Protein AF-A0A7Y3EZ86-F1 (afdb_monomer)

Nearest PDB structures (foldseek):
  8b6h-assembly1_FA  TM=3.919E-01  e=9.276E+00  Tetrahymena thermophila SB210

Secondary structure (DSSP, 8-state):
-----S---SS--GGG----SSGGGGGGHHHHHHHHHHHHHHTTSSS---PPSS--HHHHHHHHHTTT--

Mean predicted aligned error: 6.14 Å

Sequence (70 aa):
VRIWDKGRNREKTIHRSKAVGEPPLMLAISVHSAINQAIASKSGGHRLPALDTPATPEAILNCLASQGLE

Structure (mmCIF, N/CA/C/O backbone):
data_AF-A0A7Y3EZ86-F1
#
_entry.id   AF-A0A7Y3EZ86-F1
#
loop_
_atom_site.group_PDB
_atom_site.id
_atom_site.type_symbol
_atom_site.label_atom_id
_atom_site.label_alt_id
_atom_site.label_comp_id
_atom_site.label_asym_id
_atom_site.label_entity_id
_atom_site.label_seq_id
_atom_site.pdbx_PDB_ins_code
_atom_site.Cartn_x
_atom_site.Cartn_y
_atom_site.Cartn_z
_atom_site.occupancy
_atom_site.B_iso_or_equiv
_atom_site.auth_seq_id
_atom_site.auth_comp_id
_atom_site.auth_asym_id
_atom_site.auth_atom_id
_atom_site.pdbx_PDB_model_num
ATOM 1 N N . VAL A 1 1 ? 7.502 -14.769 -6.568 1.00 56.16 1 VAL A N 1
ATOM 2 C CA . VAL A 1 1 ? 6.834 -13.649 -7.274 1.00 56.16 1 VAL A CA 1
ATOM 3 C C . VAL A 1 1 ? 6.681 -14.028 -8.740 1.00 56.16 1 VAL A C 1
ATOM 5 O O . VAL A 1 1 ? 7.692 -14.219 -9.403 1.00 56.16 1 VAL A O 1
ATOM 8 N N . ARG A 1 2 ? 5.452 -14.218 -9.240 1.00 67.38 2 ARG A N 1
ATOM 9 C CA . ARG A 1 2 ? 5.214 -14.358 -10.687 1.00 67.38 2 ARG A CA 1
ATOM 10 C C . ARG A 1 2 ? 5.253 -12.959 -11.296 1.00 67.38 2 ARG A C 1
ATOM 12 O O . ARG A 1 2 ? 4.343 -12.182 -11.048 1.00 67.38 2 ARG A O 1
ATOM 19 N N . ILE A 1 3 ? 6.329 -12.620 -12.006 1.00 66.00 3 ILE A N 1
ATOM 20 C CA . ILE A 1 3 ? 6.502 -11.272 -12.573 1.00 66.00 3 ILE A CA 1
ATOM 21 C C . ILE A 1 3 ? 5.683 -11.118 -13.863 1.00 66.00 3 ILE A C 1
ATOM 23 O O . ILE A 1 3 ? 5.078 -10.072 -14.075 1.00 66.00 3 ILE A O 1
ATOM 27 N N . TRP A 1 4 ? 5.642 -12.147 -14.717 1.00 68.88 4 TRP A N 1
ATOM 28 C CA . TRP A 1 4 ? 4.886 -12.144 -15.974 1.00 68.88 4 TRP A CA 1
ATOM 29 C C . TRP A 1 4 ? 4.856 -13.550 -16.601 1.00 68.88 4 TRP A C 1
ATOM 31 O O . TRP A 1 4 ? 5.899 -14.205 -16.631 1.00 68.88 4 TRP A O 1
ATOM 41 N N . ASP A 1 5 ? 3.713 -13.987 -17.143 1.00 71.00 5 ASP A N 1
ATOM 42 C CA . ASP A 1 5 ? 3.623 -15.196 -17.980 1.00 71.00 5 ASP A CA 1
ATOM 43 C C . ASP A 1 5 ? 3.858 -14.870 -19.467 1.00 71.00 5 ASP A C 1
ATOM 45 O O . ASP A 1 5 ? 3.510 -13.803 -19.964 1.00 71.00 5 ASP A O 1
ATOM 49 N N . LYS A 1 6 ? 4.518 -15.801 -20.164 1.00 65.81 6 LYS A N 1
ATOM 50 C CA . LYS A 1 6 ? 5.195 -15.679 -21.474 1.00 65.81 6 LYS A CA 1
ATOM 51 C C . LYS A 1 6 ? 4.632 -14.631 -22.465 1.00 65.81 6 LYS A C 1
ATOM 53 O O . LYS A 1 6 ? 3.541 -14.765 -23.003 1.00 65.81 6 LYS A O 1
ATOM 58 N N . GLY A 1 7 ? 5.487 -13.670 -22.835 1.00 70.19 7 GLY A N 1
ATOM 59 C CA . GLY A 1 7 ? 5.343 -12.763 -23.982 1.00 70.19 7 GLY A CA 1
ATOM 60 C C . GLY A 1 7 ? 6.638 -11.964 -24.199 1.00 70.19 7 GLY A C 1
ATOM 61 O O . GLY A 1 7 ? 7.345 -11.674 -23.235 1.00 70.19 7 GLY A O 1
ATOM 62 N N . ARG A 1 8 ? 7.005 -11.635 -25.447 1.00 78.44 8 ARG A N 1
ATOM 63 C CA . ARG A 1 8 ? 8.211 -10.824 -25.728 1.00 78.44 8 ARG A CA 1
ATOM 64 C C . ARG A 1 8 ? 7.934 -9.359 -25.400 1.00 78.44 8 ARG A C 1
ATOM 66 O O . ARG A 1 8 ? 6.884 -8.844 -25.779 1.00 78.44 8 ARG A O 1
ATOM 73 N N . ASN A 1 9 ? 8.882 -8.671 -24.753 1.00 86.12 9 ASN A N 1
ATOM 74 C CA . ASN A 1 9 ? 8.779 -7.219 -24.617 1.00 86.12 9 ASN A CA 1
ATOM 75 C C . ASN A 1 9 ? 8.676 -6.587 -26.017 1.00 86.12 9 ASN A C 1
ATOM 77 O O . ASN A 1 9 ? 9.508 -6.868 -26.887 1.00 86.12 9 ASN A O 1
ATOM 81 N N . ARG A 1 10 ? 7.631 -5.779 -26.232 1.00 88.69 10 ARG A N 1
ATOM 82 C CA . ARG A 1 10 ? 7.377 -5.093 -27.508 1.00 88.69 10 ARG A CA 1
ATOM 83 C C . ARG A 1 10 ? 8.495 -4.097 -27.803 1.00 88.69 10 ARG A C 1
ATOM 85 O O . ARG A 1 10 ? 8.976 -4.035 -28.934 1.00 88.69 10 ARG A O 1
ATOM 92 N N . GLU A 1 11 ? 8.975 -3.428 -26.760 1.00 90.38 11 GLU A N 1
ATOM 93 C CA . GLU A 1 11 ? 10.075 -2.475 -26.840 1.00 90.38 11 GLU A CA 1
ATOM 94 C C . GLU A 1 11 ? 11.400 -3.144 -27.223 1.00 90.38 11 GLU A C 1
ATOM 96 O O . GLU A 1 11 ? 11.680 -4.303 -26.877 1.00 90.38 11 GLU A O 1
ATOM 101 N N . LYS A 1 12 ? 12.237 -2.416 -27.969 1.00 92.44 12 LYS A N 1
ATOM 102 C CA . LYS A 1 12 ? 13.562 -2.880 -28.404 1.00 92.44 12 LYS A CA 1
ATOM 103 C C . LYS A 1 12 ? 14.608 -2.588 -27.323 1.00 92.44 12 LYS A C 1
ATOM 105 O O . LYS A 1 12 ? 15.441 -1.703 -27.468 1.00 92.44 12 LYS A O 1
ATOM 110 N N . THR A 1 13 ? 14.569 -3.363 -26.248 1.00 92.31 13 THR A N 1
ATOM 111 C CA . THR A 1 13 ? 15.562 -3.334 -25.162 1.00 92.31 13 THR A CA 1
ATOM 112 C C . THR A 1 13 ? 16.563 -4.489 -25.279 1.00 92.31 13 THR A C 1
ATOM 114 O O . THR A 1 13 ? 16.321 -5.465 -26.003 1.00 92.31 13 THR A O 1
ATOM 117 N N . ILE A 1 14 ? 17.691 -4.400 -24.561 1.00 93.00 14 ILE A N 1
ATOM 118 C CA . ILE A 1 14 ? 18.698 -5.473 -24.485 1.00 93.00 14 ILE A CA 1
ATOM 119 C C . ILE A 1 14 ? 18.010 -6.765 -24.030 1.00 93.00 14 ILE A C 1
ATOM 121 O O . ILE A 1 14 ? 17.336 -6.790 -23.004 1.00 93.00 14 ILE A O 1
ATOM 125 N N . HIS A 1 15 ? 18.122 -7.824 -24.834 1.00 90.62 15 HIS A N 1
ATOM 126 C CA . HIS A 1 15 ? 17.452 -9.113 -24.611 1.00 90.62 15 HIS A CA 1
ATOM 127 C C . HIS A 1 15 ? 15.932 -9.037 -24.363 1.00 90.62 15 HIS A C 1
ATOM 129 O O . HIS A 1 15 ? 15.359 -9.971 -23.809 1.00 90.62 15 HIS A O 1
ATOM 135 N N . ARG A 1 16 ? 15.252 -7.959 -24.788 1.00 87.94 16 ARG A N 1
ATOM 136 C CA . ARG A 1 16 ? 13.829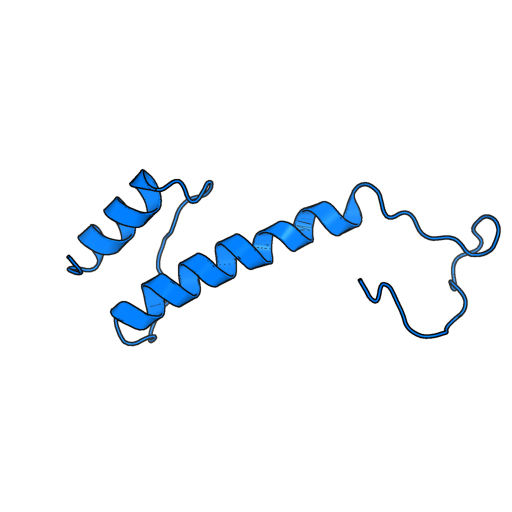 -7.720 -24.481 1.00 87.94 16 ARG A CA 1
ATOM 137 C C . ARG A 1 16 ? 13.548 -7.638 -22.968 1.00 87.94 16 ARG A C 1
ATOM 139 O O . ARG A 1 16 ? 12.466 -8.016 -22.523 1.00 87.94 16 ARG A O 1
ATOM 146 N N . SER A 1 17 ? 14.503 -7.124 -22.189 1.00 87.88 17 SER A N 1
ATOM 147 C CA . SER A 1 17 ? 14.370 -6.853 -20.751 1.00 87.88 17 SER A CA 1
ATOM 148 C C . SER A 1 17 ? 13.370 -5.727 -20.444 1.00 87.88 17 SER A C 1
ATOM 150 O O . SER A 1 17 ? 12.958 -4.986 -21.342 1.00 87.88 17 SER A O 1
ATOM 152 N N . LYS A 1 18 ? 12.981 -5.581 -19.172 1.00 88.31 1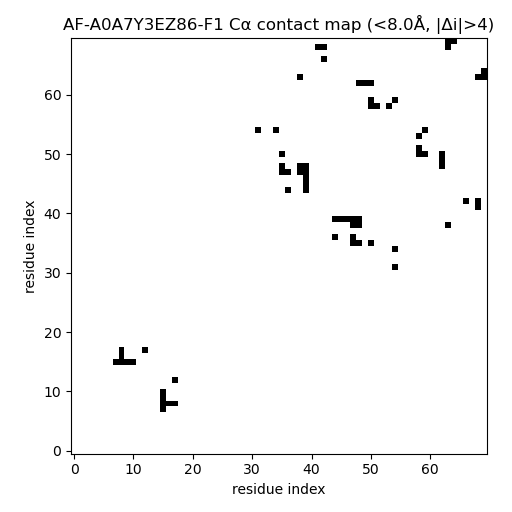8 LYS A N 1
ATOM 153 C CA . LYS A 1 18 ? 12.177 -4.459 -18.662 1.00 88.31 18 LYS A CA 1
ATOM 154 C C . LYS A 1 18 ? 12.843 -3.868 -17.424 1.00 88.31 18 LYS A C 1
ATOM 156 O O . LYS A 1 18 ? 13.398 -4.612 -16.619 1.00 88.31 18 LYS A O 1
ATOM 161 N N . ALA A 1 19 ? 12.760 -2.551 -17.270 1.00 89.88 19 ALA A N 1
ATOM 162 C CA . ALA A 1 19 ? 13.163 -1.894 -16.035 1.00 89.88 19 ALA A CA 1
ATOM 163 C C . ALA A 1 19 ? 12.202 -2.294 -14.906 1.00 89.88 19 ALA A C 1
ATOM 165 O O . ALA A 1 19 ? 10.985 -2.237 -15.077 1.00 89.88 19 ALA A O 1
ATOM 166 N N . VAL A 1 20 ? 12.756 -2.716 -13.770 1.00 90.44 20 VAL A N 1
ATOM 167 C CA . VAL A 1 20 ? 11.996 -3.144 -12.580 1.00 90.44 20 VAL A CA 1
ATOM 168 C C . VAL A 1 20 ? 12.545 -2.532 -11.287 1.00 90.44 20 VAL A C 1
ATOM 170 O O . VAL A 1 20 ? 12.228 -3.015 -10.211 1.00 90.44 20 VAL A O 1
ATOM 173 N N . GLY A 1 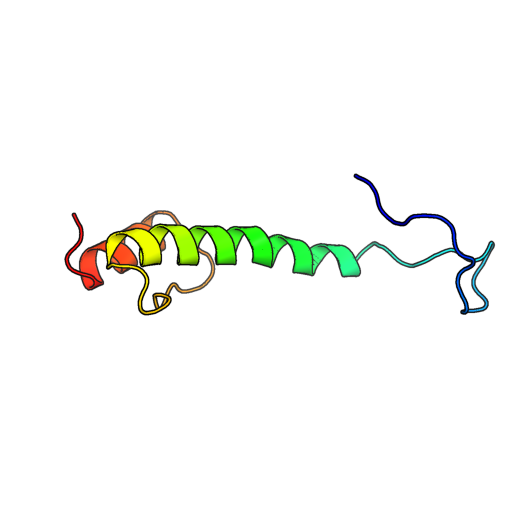21 ? 13.376 -1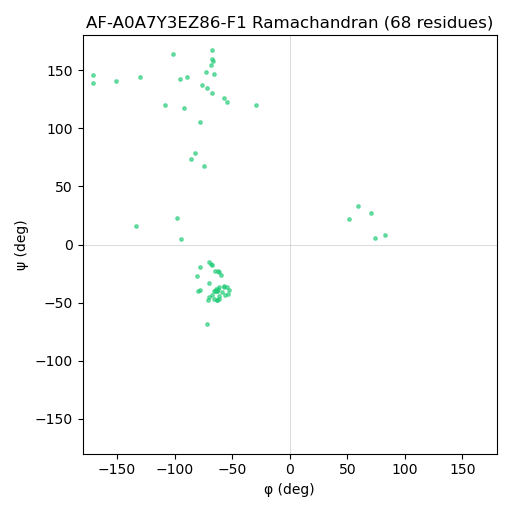.487 -11.378 1.00 92.81 21 GLY A N 1
ATOM 174 C CA . GLY A 1 21 ? 13.900 -0.783 -10.202 1.00 92.81 21 GLY A CA 1
ATOM 175 C C . GLY A 1 21 ? 12.819 0.048 -9.512 1.00 92.81 21 GLY A C 1
ATOM 176 O O . GLY A 1 21 ? 12.361 -0.294 -8.430 1.00 92.81 21 GLY A O 1
ATOM 177 N N . GLU A 1 22 ? 12.370 1.111 -10.176 1.00 96.75 22 GLU A N 1
ATOM 178 C CA . GLU A 1 22 ? 11.319 2.007 -9.670 1.00 96.75 22 GLU A CA 1
ATOM 179 C C . GLU A 1 22 ? 9.887 1.461 -9.808 1.00 96.75 22 GLU A C 1
ATOM 181 O O . GLU A 1 22 ? 9.108 1.647 -8.873 1.00 96.75 22 GLU A O 1
ATOM 186 N N . PRO A 1 23 ? 9.489 0.767 -10.902 1.00 92.38 23 PRO A N 1
ATOM 187 C CA . PRO A 1 23 ? 8.083 0.400 -11.101 1.00 92.38 23 PRO A CA 1
ATOM 188 C C . PRO A 1 23 ? 7.428 -0.383 -9.946 1.00 92.38 23 PRO A C 1
ATOM 190 O O . PRO A 1 23 ? 6.261 -0.121 -9.650 1.00 92.38 23 PRO A O 1
ATOM 193 N N . PRO A 1 24 ? 8.126 -1.303 -9.247 1.00 92.81 24 PRO A N 1
ATOM 194 C CA . PRO A 1 24 ? 7.541 -2.007 -8.108 1.00 92.81 24 PRO A CA 1
ATOM 195 C C . PRO A 1 24 ? 7.302 -1.145 -6.862 1.00 92.81 24 PRO A C 1
ATOM 197 O O . PRO A 1 24 ? 6.544 -1.585 -6.001 1.00 92.81 24 PRO A O 1
ATOM 200 N N . LEU A 1 25 ? 7.888 0.056 -6.744 1.00 94.94 25 LEU A N 1
ATOM 201 C CA . LEU A 1 25 ? 7.725 0.933 -5.571 1.00 94.94 25 LEU A CA 1
ATOM 202 C C . LEU A 1 25 ? 6.246 1.194 -5.262 1.00 94.94 25 LEU A C 1
ATOM 204 O O . LEU A 1 25 ? 5.808 1.099 -4.116 1.00 94.94 25 LEU A O 1
ATOM 208 N N . MET A 1 26 ? 5.455 1.445 -6.305 1.00 95.44 26 MET A N 1
ATOM 209 C CA . MET A 1 26 ? 4.030 1.748 -6.173 1.00 95.44 26 MET A CA 1
ATOM 210 C C . MET A 1 26 ? 3.202 0.549 -5.690 1.00 95.44 26 MET A C 1
ATOM 212 O O . MET A 1 26 ? 2.095 0.739 -5.190 1.00 95.44 26 MET A O 1
ATOM 216 N N . LEU A 1 27 ? 3.723 -0.684 -5.763 1.00 94.69 27 LEU A N 1
ATOM 217 C CA . LEU A 1 27 ? 3.023 -1.863 -5.243 1.00 94.69 27 LEU A CA 1
ATOM 218 C C . LEU A 1 27 ? 2.843 -1.805 -3.720 1.00 94.69 27 LEU A C 1
ATOM 220 O O . LEU A 1 27 ? 1.903 -2.412 -3.207 1.00 94.69 27 LEU A O 1
ATOM 224 N N . ALA A 1 28 ? 3.667 -1.039 -2.995 1.00 95.75 28 ALA A N 1
ATOM 225 C CA . ALA A 1 28 ? 3.513 -0.835 -1.553 1.00 95.75 28 ALA A CA 1
ATOM 226 C C . ALA A 1 28 ? 2.187 -0.143 -1.174 1.00 95.75 28 ALA A C 1
ATOM 228 O O . ALA A 1 28 ? 1.678 -0.353 -0.074 1.00 95.75 28 ALA A O 1
ATOM 229 N N . ILE A 1 29 ? 1.566 0.603 -2.099 1.00 96.19 29 ILE A N 1
ATOM 230 C CA . ILE A 1 29 ? 0.245 1.223 -1.894 1.00 96.19 29 ILE A CA 1
ATOM 231 C C . ILE A 1 29 ? -0.825 0.163 -1.596 1.00 96.19 29 ILE A C 1
ATOM 233 O O . ILE A 1 29 ? -1.786 0.449 -0.883 1.00 96.19 29 ILE A O 1
ATOM 237 N N . SER A 1 30 ? -0.641 -1.080 -2.058 1.00 96.94 30 SER A N 1
ATOM 238 C CA . SER A 1 30 ? -1.540 -2.192 -1.719 1.00 96.94 30 SER A CA 1
ATOM 239 C C . SER A 1 30 ? -1.665 -2.416 -0.208 1.00 96.94 30 SER A C 1
ATOM 241 O O . SER A 1 30 ? -2.764 -2.674 0.274 1.00 96.94 30 SER A O 1
ATOM 243 N N . VAL A 1 31 ? -0.582 -2.235 0.554 1.00 97.00 31 VAL A N 1
ATOM 244 C CA . VAL A 1 31 ? -0.586 -2.376 2.017 1.00 97.00 31 VAL A CA 1
ATOM 245 C C . VAL A 1 31 ? -1.372 -1.238 2.663 1.00 97.00 31 VAL A C 1
ATOM 247 O O . VAL A 1 31 ? -2.235 -1.483 3.502 1.00 97.00 31 VAL A O 1
ATOM 250 N N . HIS A 1 32 ? -1.147 0.003 2.227 1.00 96.38 32 HIS A N 1
ATOM 251 C CA . HIS A 1 32 ? -1.915 1.151 2.717 1.00 96.38 32 HIS A CA 1
ATOM 252 C C . HIS A 1 32 ? -3.415 1.028 2.377 1.00 96.38 32 HIS A C 1
ATOM 254 O O . HIS A 1 32 ? -4.276 1.335 3.202 1.00 96.38 32 HIS A O 1
ATOM 260 N N . SER A 1 33 ? -3.748 0.516 1.188 1.00 95.38 33 SER A N 1
ATOM 261 C CA . SER A 1 33 ? -5.130 0.221 0.795 1.00 95.3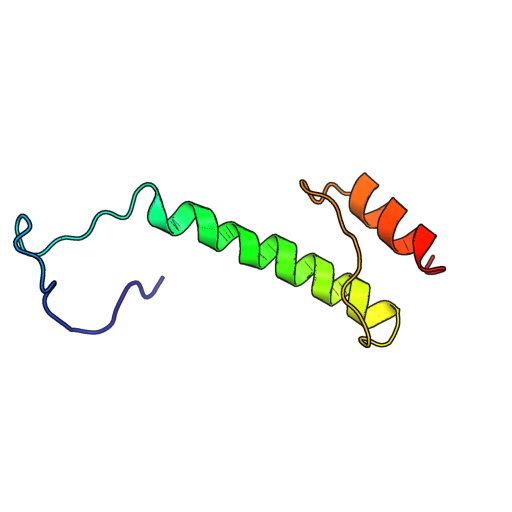8 33 SER A CA 1
ATOM 262 C C . SER A 1 33 ? -5.752 -0.890 1.647 1.00 95.38 33 SER A C 1
ATOM 264 O O . SER A 1 33 ? -6.909 -0.772 2.045 1.00 95.38 33 SER A O 1
ATOM 266 N N . ALA A 1 34 ? -4.993 -1.940 1.976 1.00 96.00 34 ALA A N 1
ATOM 267 C CA . ALA A 1 34 ? -5.461 -3.019 2.844 1.00 96.00 34 ALA A CA 1
ATOM 268 C C . ALA A 1 34 ? -5.780 -2.517 4.263 1.00 96.00 34 ALA A C 1
ATOM 270 O O . ALA A 1 34 ? -6.808 -2.893 4.822 1.00 96.00 34 ALA A O 1
ATOM 271 N N . ILE A 1 35 ? -4.957 -1.620 4.818 1.00 95.56 35 ILE A N 1
ATOM 272 C CA . ILE A 1 35 ? -5.214 -0.989 6.124 1.00 95.56 35 ILE A CA 1
ATOM 273 C C . ILE A 1 35 ? -6.493 -0.141 6.073 1.00 95.56 35 ILE A C 1
ATOM 275 O O . ILE A 1 35 ? -7.362 -0.298 6.928 1.00 95.56 35 ILE A O 1
ATOM 279 N N . ASN A 1 36 ? -6.656 0.699 5.044 1.00 94.06 36 ASN A N 1
ATOM 280 C CA . ASN A 1 36 ? -7.880 1.487 4.853 1.00 94.06 36 ASN A CA 1
ATOM 281 C C . ASN A 1 36 ? -9.134 0.605 4.784 1.00 94.06 36 ASN A C 1
ATOM 283 O O . ASN A 1 36 ? -10.144 0.914 5.414 1.00 94.06 36 ASN A O 1
ATOM 287 N N . GLN A 1 37 ? -9.066 -0.512 4.053 1.00 94.50 37 GLN A N 1
ATOM 288 C CA . GLN A 1 37 ? -10.166 -1.473 3.964 1.00 94.50 37 GLN A CA 1
ATOM 289 C C . GLN A 1 37 ? -10.446 -2.162 5.307 1.00 94.50 37 GLN A C 1
ATOM 291 O O . GLN A 1 37 ? -11.609 -2.328 5.673 1.00 94.50 37 GLN A O 1
ATOM 296 N N . ALA A 1 38 ? -9.409 -2.522 6.069 1.00 93.50 38 ALA A N 1
ATOM 297 C CA . ALA A 1 38 ? -9.569 -3.109 7.398 1.00 93.50 38 ALA A CA 1
ATOM 298 C C . ALA A 1 38 ? -10.287 -2.149 8.360 1.00 93.50 38 ALA A C 1
ATOM 300 O O . ALA A 1 38 ? -11.224 -2.559 9.044 1.00 93.50 38 ALA A O 1
ATOM 301 N N . ILE A 1 39 ? -9.914 -0.868 8.360 1.00 92.31 39 ILE A N 1
ATOM 302 C CA . ILE A 1 39 ? -10.584 0.160 9.164 1.00 92.31 39 ILE A CA 1
ATOM 303 C C . ILE A 1 39 ? -12.032 0.363 8.678 1.00 92.31 39 ILE A C 1
ATOM 305 O O . ILE A 1 39 ? -12.954 0.328 9.488 1.00 92.31 39 ILE A O 1
ATOM 309 N N . ALA A 1 40 ? -12.261 0.495 7.365 1.00 92.38 40 ALA A N 1
ATOM 310 C CA . ALA A 1 40 ? -13.607 0.644 6.79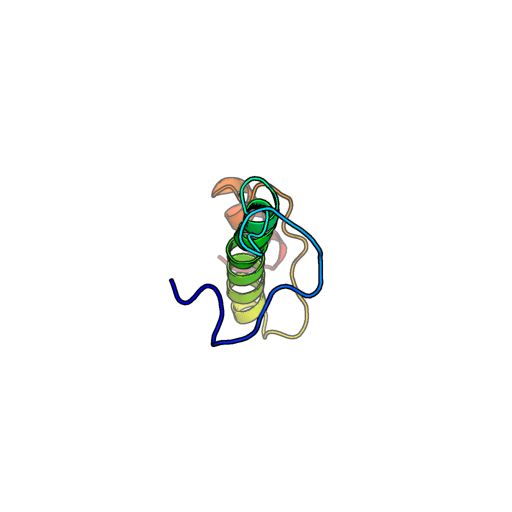5 1.00 92.38 40 ALA A CA 1
ATOM 311 C C . ALA A 1 40 ? -14.538 -0.522 7.169 1.00 92.38 40 ALA A C 1
ATOM 313 O O . ALA A 1 40 ? -15.729 -0.326 7.408 1.00 92.38 40 ALA A O 1
ATOM 314 N N . SER A 1 41 ? -14.003 -1.746 7.257 1.00 91.75 41 SER A N 1
ATOM 315 C CA . SER A 1 41 ? -14.781 -2.929 7.643 1.00 91.75 41 SER A CA 1
ATOM 316 C C . SER A 1 41 ? -15.373 -2.832 9.054 1.00 91.75 41 SER A C 1
ATOM 318 O O . SER A 1 41 ? -16.395 -3.458 9.330 1.00 91.75 41 SER A O 1
ATOM 320 N N . LYS A 1 42 ? -14.780 -2.018 9.938 1.00 88.69 42 LYS A N 1
ATOM 321 C CA . LYS A 1 42 ? -15.267 -1.805 11.305 1.00 88.69 42 LYS A CA 1
ATOM 322 C C . LYS A 1 42 ? -16.429 -0.812 11.380 1.00 88.69 42 LYS A C 1
ATOM 324 O O . LYS A 1 42 ? -17.274 -0.964 12.253 1.00 88.69 42 LYS A O 1
ATOM 329 N N . SER A 1 43 ? -16.530 0.133 10.444 1.00 81.19 43 SER A N 1
ATOM 330 C CA . SER A 1 43 ? -17.618 1.125 10.358 1.00 81.19 43 SER A CA 1
ATOM 331 C C . SER A 1 43 ? -18.726 0.738 9.362 1.00 81.19 43 SER A C 1
ATOM 333 O O . SER A 1 43 ? -19.465 1.579 8.851 1.00 81.19 43 SER A O 1
ATOM 335 N N . GLY A 1 44 ? -18.862 -0.560 9.067 1.00 77.50 44 GLY A N 1
ATOM 336 C CA . GLY A 1 44 ? -19.900 -1.091 8.180 1.00 77.50 44 GLY A CA 1
ATOM 337 C C . GLY A 1 44 ? -19.573 -1.014 6.685 1.00 77.50 44 GLY A C 1
ATOM 338 O O . GLY A 1 44 ? -20.445 -1.293 5.872 1.00 77.50 44 GLY A O 1
ATOM 339 N N . GLY A 1 45 ? -18.347 -0.651 6.295 1.00 74.31 45 GLY A N 1
ATOM 340 C CA . GLY A 1 45 ? -17.838 -0.816 4.926 1.00 74.31 45 GLY A CA 1
ATOM 341 C C . GLY A 1 45 ? -18.392 0.147 3.870 1.00 74.31 45 GLY A C 1
ATOM 342 O O . GLY A 1 45 ? -18.064 0.007 2.696 1.00 74.31 45 GLY A O 1
ATOM 343 N N . HIS A 1 46 ? -19.205 1.134 4.254 1.00 73.12 46 HIS A N 1
ATOM 344 C CA . HIS A 1 46 ? -19.873 2.032 3.301 1.00 73.12 46 HIS A CA 1
ATOM 345 C C . HIS A 1 46 ? -18.953 3.127 2.736 1.00 73.12 46 HIS A C 1
ATOM 347 O O . HIS A 1 46 ? -19.265 3.724 1.704 1.00 73.12 46 HIS A O 1
ATOM 353 N N . ARG A 1 47 ? -17.831 3.424 3.405 1.00 84.75 47 ARG A N 1
ATOM 354 C CA . ARG A 1 47 ? -16.885 4.470 2.999 1.00 84.75 47 ARG A CA 1
ATOM 355 C C . ARG A 1 47 ? -15.471 4.129 3.457 1.00 84.75 47 ARG A C 1
ATOM 357 O O . ARG A 1 47 ? -15.281 3.643 4.567 1.00 84.75 47 ARG A O 1
ATOM 364 N N . LEU A 1 48 ? -14.485 4.420 2.608 1.00 89.00 48 LEU A N 1
ATOM 365 C CA . LEU A 1 48 ? -13.084 4.362 3.014 1.00 89.00 48 LEU A CA 1
ATOM 366 C C . LEU A 1 48 ? -12.758 5.530 3.959 1.00 89.00 48 LEU A C 1
ATOM 368 O O . LEU A 1 48 ? -13.154 6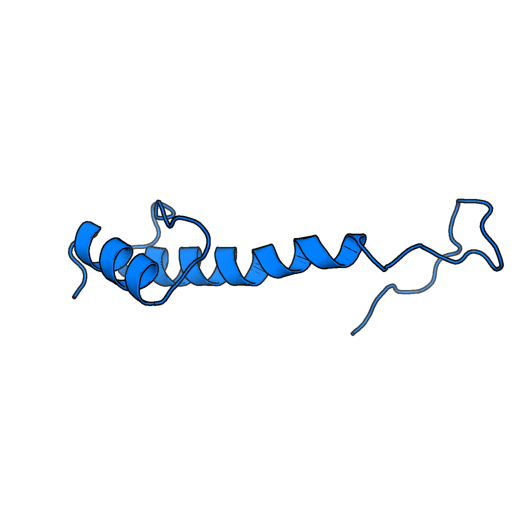.663 3.668 1.00 89.00 48 LEU A O 1
ATOM 372 N N . PRO A 1 49 ? -12.048 5.278 5.066 1.00 89.94 49 PRO A N 1
ATOM 373 C CA . PRO A 1 49 ? -11.640 6.330 5.979 1.00 89.94 49 PRO A CA 1
ATOM 374 C C . PRO A 1 49 ? -10.624 7.285 5.354 1.00 89.94 49 PRO A C 1
ATOM 376 O O . PRO A 1 49 ? -9.897 6.934 4.427 1.00 89.94 49 PRO A O 1
ATOM 379 N N . ALA A 1 50 ? -10.544 8.492 5.911 1.00 90.62 50 ALA A N 1
ATOM 380 C CA . ALA A 1 50 ? -9.461 9.425 5.627 1.00 90.62 50 ALA A CA 1
ATOM 381 C C . ALA A 1 50 ? -8.242 9.067 6.496 1.00 90.62 50 ALA A C 1
ATOM 383 O O . ALA A 1 50 ? -8.031 9.659 7.552 1.00 90.62 50 ALA A O 1
ATOM 384 N N . LEU A 1 51 ? -7.491 8.038 6.092 1.00 94.25 51 LEU A N 1
ATOM 385 C CA . LEU A 1 51 ? -6.221 7.679 6.724 1.00 94.25 51 LEU A CA 1
ATOM 386 C C . LEU A 1 51 ? -5.067 8.377 6.004 1.00 94.25 51 LEU A C 1
ATOM 388 O O . 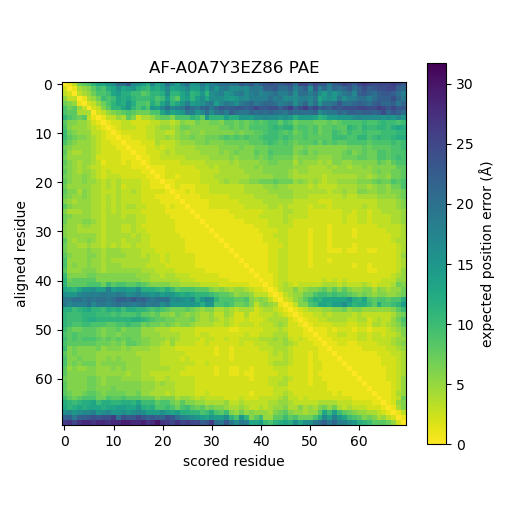LEU A 1 51 ? -4.798 8.093 4.836 1.00 94.25 51 LEU A O 1
ATOM 392 N N . ASP A 1 52 ? -4.355 9.240 6.720 1.00 92.75 52 ASP A N 1
ATOM 393 C CA . ASP A 1 52 ? -3.173 9.910 6.187 1.00 92.75 52 ASP A CA 1
ATOM 394 C C . ASP A 1 52 ? -2.001 8.938 5.967 1.00 92.75 52 ASP A C 1
ATOM 396 O O . ASP A 1 52 ? -1.868 7.888 6.605 1.00 92.75 52 ASP A O 1
ATOM 400 N N . THR A 1 53 ? -1.113 9.302 5.042 1.00 93.00 53 THR A N 1
ATOM 401 C CA . THR A 1 53 ? 0.173 8.624 4.849 1.00 93.00 53 THR A CA 1
ATOM 402 C C . THR A 1 53 ? 1.289 9.340 5.617 1.00 93.00 53 THR A C 1
ATOM 404 O O . THR A 1 53 ? 1.345 10.568 5.551 1.00 93.00 53 THR A O 1
ATOM 407 N N . PRO A 1 54 ? 2.254 8.619 6.221 1.00 95.69 54 PRO A N 1
ATOM 408 C CA . PRO A 1 54 ? 2.315 7.163 6.361 1.00 95.69 54 PRO A CA 1
ATOM 409 C C . PRO A 1 54 ? 1.305 6.642 7.394 1.00 95.69 54 PRO A C 1
ATOM 411 O O . PRO A 1 54 ? 1.034 7.302 8.390 1.00 95.69 54 PRO A O 1
ATOM 414 N N . ALA A 1 55 ? 0.791 5.426 7.178 1.00 96.06 55 ALA A N 1
ATOM 415 C CA . ALA A 1 55 ? -0.130 4.763 8.105 1.00 96.06 55 ALA A CA 1
ATOM 416 C C . ALA A 1 55 ? 0.613 4.248 9.352 1.00 96.06 55 ALA A C 1
ATOM 418 O O . ALA A 1 55 ? 0.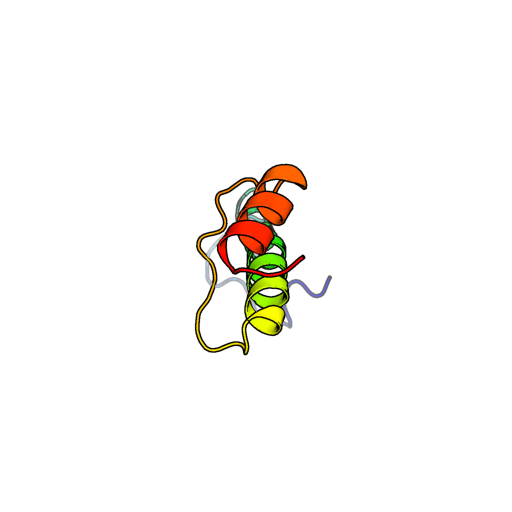783 3.041 9.531 1.00 96.06 55 ALA A O 1
ATOM 419 N N . THR A 1 56 ? 1.121 5.164 10.178 1.00 97.38 56 THR A N 1
ATOM 420 C CA . THR A 1 56 ? 1.736 4.815 11.461 1.00 97.38 56 THR A CA 1
ATOM 421 C C . THR A 1 56 ? 0.679 4.265 12.424 1.00 97.38 56 THR A C 1
ATOM 423 O O . THR A 1 56 ? -0.516 4.520 12.236 1.00 97.38 56 THR A O 1
ATOM 426 N N . PRO A 1 57 ? 1.080 3.521 13.470 1.00 96.25 57 PRO A N 1
ATOM 427 C CA . PRO A 1 57 ? 0.145 3.047 14.487 1.00 96.25 57 PRO A CA 1
ATOM 428 C C . PRO A 1 57 ? -0.705 4.169 15.103 1.00 96.25 57 PRO A C 1
ATOM 430 O O . PRO A 1 57 ? -1.903 3.987 15.303 1.00 96.25 57 PRO A O 1
ATOM 433 N N . GLU A 1 58 ? -0.122 5.345 15.340 1.00 96.69 58 GLU A N 1
ATOM 434 C CA . GLU A 1 58 ? -0.816 6.514 15.888 1.00 96.69 58 GLU A CA 1
ATOM 435 C C . GLU A 1 58 ? -1.849 7.077 14.905 1.00 96.69 58 GLU A C 1
ATOM 437 O O . GLU A 1 58 ? -2.972 7.379 15.302 1.00 96.69 58 GLU A O 1
ATOM 442 N N . ALA A 1 59 ? -1.509 7.178 13.613 1.00 96.50 59 ALA A N 1
ATOM 443 C CA . ALA A 1 59 ? -2.450 7.615 12.580 1.00 96.50 59 ALA A CA 1
ATOM 444 C C . ALA A 1 59 ? -3.632 6.641 12.447 1.00 96.50 59 ALA A C 1
ATOM 446 O O . ALA A 1 59 ? -4.782 7.067 12.333 1.00 96.50 59 ALA A O 1
ATOM 447 N N . ILE A 1 60 ? -3.360 5.333 12.523 1.00 95.12 60 ILE A N 1
ATOM 448 C CA . ILE A 1 60 ? -4.389 4.286 12.511 1.00 95.12 60 ILE A CA 1
ATOM 449 C C . ILE A 1 60 ? -5.305 4.416 13.734 1.00 95.12 60 ILE A C 1
ATOM 451 O O . ILE A 1 60 ? -6.525 4.404 13.575 1.00 95.12 60 ILE A O 1
ATOM 455 N N . LEU A 1 61 ? -4.739 4.582 14.934 1.00 94.00 61 LEU A N 1
ATOM 456 C CA . LEU A 1 61 ? -5.508 4.743 16.170 1.00 94.00 61 LEU A CA 1
ATOM 457 C C . LEU A 1 61 ? -6.400 5.992 16.124 1.00 94.00 61 LEU A C 1
ATOM 459 O O . LEU A 1 61 ? -7.593 5.904 16.399 1.00 94.00 61 LEU A O 1
ATOM 463 N N . ASN A 1 62 ? -5.854 7.133 15.698 1.00 93.81 62 ASN A N 1
ATOM 464 C CA . ASN A 1 62 ? -6.615 8.378 15.551 1.00 93.81 62 ASN A CA 1
ATOM 465 C C . ASN A 1 62 ? -7.756 8.239 14.530 1.00 93.81 62 ASN A C 1
ATOM 467 O O . ASN A 1 62 ? -8.839 8.795 14.713 1.00 93.81 62 ASN A O 1
ATOM 471 N N . CYS A 1 63 ? -7.527 7.483 13.455 1.00 93.50 63 CYS A N 1
ATOM 472 C CA . CYS A 1 63 ? -8.522 7.216 12.421 1.00 93.50 63 CYS A CA 1
ATOM 473 C C . CYS A 1 63 ? -9.658 6.289 12.899 1.00 93.50 63 CYS A C 1
ATOM 475 O O . CYS A 1 63 ? -10.803 6.437 12.469 1.00 93.50 63 CYS A O 1
ATOM 477 N N . LEU A 1 64 ? -9.361 5.337 13.789 1.00 91.69 64 LEU A N 1
ATOM 478 C CA . LEU A 1 64 ? -10.372 4.497 14.441 1.00 91.69 64 LEU A CA 1
ATOM 479 C C . LEU A 1 64 ? -11.195 5.311 15.447 1.00 91.69 64 LEU A C 1
ATOM 481 O O . LEU A 1 64 ? -12.425 5.310 15.373 1.00 91.69 64 LEU A O 1
ATOM 485 N N . ALA A 1 65 ? -10.518 6.090 16.295 1.00 91.00 65 ALA A N 1
ATOM 486 C CA . ALA A 1 65 ? -11.160 6.945 17.288 1.00 91.00 65 ALA A CA 1
ATOM 487 C C . ALA A 1 65 ? -12.107 7.975 16.644 1.00 91.00 65 ALA A C 1
ATOM 489 O O . ALA A 1 65 ? -13.225 8.173 17.120 1.00 91.00 65 ALA A O 1
ATOM 490 N N . SER A 1 66 ? -11.718 8.586 15.516 1.00 87.56 66 SER A N 1
ATOM 491 C CA . SER A 1 66 ? -12.578 9.541 14.794 1.00 87.56 66 SER A CA 1
ATOM 492 C C . SER A 1 66 ? -13.823 8.905 14.164 1.00 87.56 66 SER A C 1
ATOM 494 O O . SER A 1 66 ? -14.784 9.611 13.859 1.00 87.56 66 SER A O 1
ATOM 496 N N . GLN A 1 67 ? -13.840 7.579 14.006 1.00 83.25 67 GLN A N 1
ATOM 497 C CA . GLN A 1 67 ? -14.999 6.814 13.545 1.00 83.25 67 GLN A CA 1
ATOM 498 C C . GLN A 1 67 ? -15.858 6.250 14.683 1.00 83.25 67 GLN A C 1
ATOM 500 O O . GLN A 1 67 ? -16.817 5.529 14.409 1.00 83.25 67 GLN A O 1
ATOM 505 N N . GLY A 1 68 ? -15.548 6.582 15.942 1.00 80.19 68 GLY A N 1
ATOM 506 C CA . GLY A 1 68 ? -16.281 6.083 17.108 1.00 80.19 68 GLY A CA 1
ATOM 507 C C . GLY A 1 68 ? -16.054 4.593 17.373 1.00 80.19 68 GLY A C 1
ATOM 508 O O . GLY A 1 68 ? -16.939 3.927 17.905 1.00 80.19 68 GLY A O 1
ATOM 509 N N . LEU A 1 69 ? -14.900 4.068 16.954 1.00 66.88 69 LEU A N 1
ATOM 510 C CA . LEU A 1 69 ? -14.474 2.690 17.170 1.00 66.88 69 LEU A CA 1
ATOM 511 C C . LEU A 1 69 ? -13.337 2.697 18.201 1.00 66.88 69 LEU A C 1
ATOM 513 O O . LEU A 1 69 ? -12.307 3.325 17.953 1.00 66.88 69 LEU A O 1
ATOM 517 N N . GLU A 1 70 ? -13.530 2.008 19.328 1.00 57.44 70 GLU A N 1
ATOM 518 C CA . GLU A 1 70 ? -12.499 1.766 20.355 1.00 57.44 70 GLU A CA 1
ATOM 519 C C . GLU A 1 70 ? -11.930 0.345 20.251 1.00 57.44 70 GLU A C 1
ATOM 521 O O . GLU A 1 70 ? -12.731 -0.613 20.112 1.00 57.44 70 GLU A O 1
#

pLDDT: mean 87.88, std 10.21, range [56.16, 97.38]

Solvent-accessible surface area (backbone atoms only — not comparable to full-atom values): 4655 Å² total; per-residue (Å²): 134,91,87,78,80,94,76,79,50,86,61,95,42,78,95,39,58,77,90,65,76,68,72,58,61,65,60,56,52,56,56,60,50,50,52,38,50,58,57,14,58,75,74,71,55,83,56,77,62,89,69,64,86,75,78,42,73,66,53,49,50,53,47,36,50,77,69,78,47,132

Foldseek 3Di:
DCPDDDDAQPDPDDRSDDDDDPPCVCVCVVVVVVLQQVLCVVLVNPDGWPQDPPNDPVSSVVRNVVSVHD

Radius of gyration: 18.64 Å; Cα contacts (8 Å, |Δi|>4): 36; chains: 1; bounding box: 39×26×49 Å